Protein AF-A0A2V7H9I3-F1 (afdb_monomer)

Secondary structure (DSSP, 8-state):
---HHHHHHHHHHHHHHHHGGG--HHHHHHHHHHHHHHHHHHHHHHTS---TT---SS----TTS--

Nearest PDB structures (foldseek):
  6ltl-assembly1_A  TM=7.156E-01  e=3.400E+00  Equus caballus
  7v5p-assembly1_A  TM=7.318E-01  e=6.456E+00  Equus caballus

Foldseek 3Di:
DDDLVRQLVVVLVVCCVVCVVPDDPVRSVVSSVVSSVVSVVVVVVVVDDDDPPDAPPDHDDPPPPDD

Sequence (67 aa):
MASVADEVELLFALVRHRYGARLDEAQLKIVRETLEGLARDLAALRAVPIPSEAEPAQPFVPFRADS

Mean predicted aligned error: 6.35 Å

Structure (mmCIF, N/CA/C/O backbone):
data_AF-A0A2V7H9I3-F1
#
_entry.id   AF-A0A2V7H9I3-F1
#
loop_
_atom_site.group_PDB
_atom_site.id
_atom_site.type_symbol
_atom_site.label_atom_id
_atom_site.label_alt_id
_atom_site.label_comp_id
_atom_site.label_asym_id
_atom_site.label_entity_id
_atom_site.label_seq_id
_atom_site.pdbx_PDB_ins_code
_atom_site.Cartn_x
_atom_site.Cartn_y
_atom_site.Cartn_z
_atom_site.occupancy
_atom_site.B_iso_or_equiv
_atom_site.auth_seq_id
_atom_site.auth_comp_id
_atom_site.auth_asym_id
_atom_site.auth_atom_id
_atom_site.pdbx_PDB_model_num
ATOM 1 N N . MET A 1 1 ? -4.332 -3.874 -16.795 1.00 62.56 1 MET A N 1
ATOM 2 C CA . MET A 1 1 ? -3.839 -3.749 -15.406 1.00 62.56 1 MET A CA 1
ATOM 3 C C . MET A 1 1 ? -4.831 -2.881 -14.659 1.00 62.56 1 MET A C 1
ATOM 5 O O . MET A 1 1 ? -5.343 -1.955 -15.280 1.00 62.56 1 MET A O 1
ATOM 9 N N . ALA A 1 2 ? -5.158 -3.209 -13.408 1.00 73.56 2 ALA A N 1
ATOM 10 C CA . ALA A 1 2 ? -5.986 -2.335 -12.577 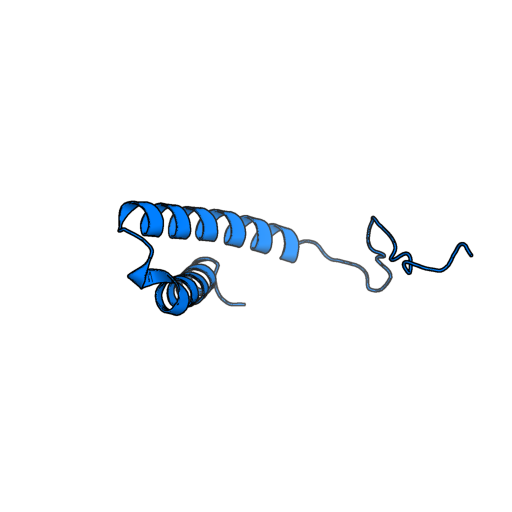1.00 73.56 2 ALA A CA 1
ATOM 11 C C . ALA A 1 2 ? -5.324 -0.952 -12.483 1.00 73.56 2 ALA A C 1
ATOM 13 O O . ALA A 1 2 ? -4.091 -0.866 -12.492 1.00 73.56 2 ALA A O 1
ATOM 14 N N . SER A 1 3 ? -6.115 0.119 -12.463 1.00 91.50 3 SER A N 1
ATOM 15 C CA . SER A 1 3 ? -5.547 1.449 -12.263 1.00 91.50 3 SER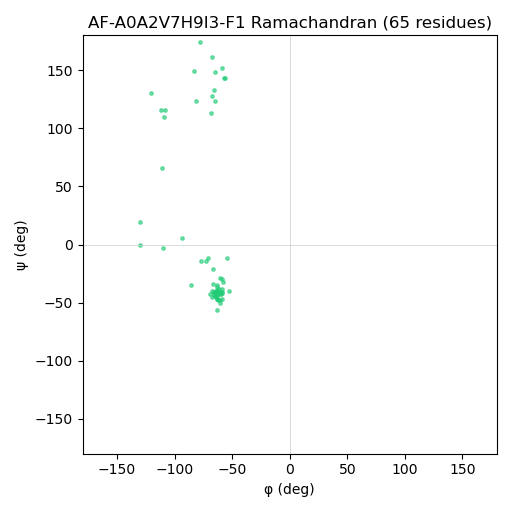 A CA 1
ATOM 16 C C . SER A 1 3 ? -4.985 1.572 -10.843 1.00 91.50 3 SER A C 1
ATOM 18 O O . SER A 1 3 ? -5.363 0.818 -9.944 1.00 91.50 3 SER A O 1
ATOM 20 N N . VAL A 1 4 ? -4.108 2.556 -10.620 1.00 92.06 4 VAL A N 1
ATOM 21 C CA . VAL A 1 4 ? -3.615 2.889 -9.271 1.00 92.06 4 VAL A CA 1
ATOM 22 C C . VAL A 1 4 ? -4.788 3.120 -8.310 1.00 92.06 4 VAL A C 1
ATOM 24 O O . VAL A 1 4 ? -4.750 2.656 -7.177 1.00 92.06 4 VAL A O 1
ATOM 27 N N . ALA A 1 5 ? -5.853 3.780 -8.775 1.00 93.25 5 ALA A N 1
ATOM 28 C CA . ALA A 1 5 ? -7.044 4.038 -7.972 1.00 93.25 5 ALA A CA 1
ATOM 29 C C . ALA A 1 5 ? -7.791 2.745 -7.599 1.00 93.25 5 ALA A C 1
ATOM 31 O O . ALA A 1 5 ? -8.165 2.573 -6.441 1.00 93.25 5 ALA A O 1
ATOM 32 N N . ASP A 1 6 ? -7.954 1.814 -8.544 1.00 95.62 6 ASP A N 1
ATOM 33 C CA . ASP A 1 6 ? -8.628 0.534 -8.283 1.00 95.62 6 ASP A CA 1
ATOM 34 C C . ASP A 1 6 ? -7.853 -0.309 -7.256 1.00 95.62 6 ASP A C 1
ATOM 36 O O . ASP A 1 6 ? -8.444 -0.908 -6.357 1.00 95.62 6 ASP A O 1
ATOM 40 N N . GLU A 1 7 ? -6.520 -0.344 -7.363 1.00 95.38 7 GLU A N 1
ATOM 41 C CA . GLU A 1 7 ? -5.657 -1.079 -6.430 1.00 95.38 7 GLU A CA 1
ATOM 42 C C . GLU A 1 7 ? -5.709 -0.472 -5.018 1.00 95.38 7 GLU A C 1
ATOM 44 O O . GLU A 1 7 ? -5.821 -1.210 -4.036 1.00 95.38 7 GLU A O 1
ATOM 49 N N . VAL A 1 8 ? -5.719 0.861 -4.908 1.00 97.94 8 V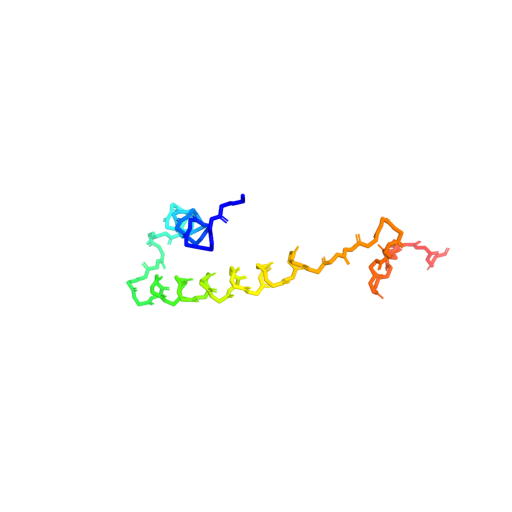AL A N 1
ATOM 50 C CA . VAL A 1 8 ? -5.888 1.565 -3.627 1.00 97.94 8 VAL A CA 1
ATOM 51 C C . VAL A 1 8 ? -7.222 1.215 -2.976 1.00 97.94 8 VAL A C 1
ATOM 53 O O . VAL A 1 8 ? -7.236 0.869 -1.797 1.00 97.94 8 VAL A O 1
ATOM 56 N N . GLU A 1 9 ? -8.334 1.262 -3.713 1.00 98.00 9 GLU A N 1
ATOM 57 C CA . GLU A 1 9 ? -9.656 0.963 -3.148 1.00 98.00 9 GLU A CA 1
ATOM 58 C C . GLU A 1 9 ? -9.768 -0.496 -2.684 1.00 98.00 9 GLU A C 1
ATOM 60 O O . GLU A 1 9 ? -10.282 -0.762 -1.594 1.00 98.00 9 GLU A O 1
ATOM 65 N N . LEU A 1 10 ? -9.218 -1.449 -3.446 1.00 97.50 10 LEU A N 1
ATOM 66 C CA . LEU A 1 10 ? -9.194 -2.864 -3.061 1.00 97.50 10 LEU A CA 1
ATOM 67 C C . LEU A 1 10 ? -8.384 -3.102 -1.779 1.00 97.50 10 LEU A C 1
ATOM 69 O O . LEU A 1 10 ? -8.846 -3.788 -0.861 1.00 97.50 10 LEU A O 1
ATOM 73 N N . LEU A 1 11 ? -7.185 -2.524 -1.692 1.00 97.12 11 LEU A N 1
ATOM 74 C CA . LEU A 1 11 ? -6.330 -2.654 -0.511 1.00 97.12 11 LEU A CA 1
ATOM 75 C C . LEU A 1 11 ? -6.936 -1.938 0.698 1.00 97.12 11 LEU A C 1
ATOM 77 O O . LEU A 1 11 ? -6.918 -2.469 1.811 1.00 97.12 11 LEU A O 1
ATOM 81 N N . PHE A 1 12 ? -7.529 -0.766 0.488 1.00 98.25 12 PHE A N 1
ATOM 82 C CA . PHE A 1 12 ? -8.185 -0.012 1.547 1.00 98.25 12 PHE A CA 1
ATOM 83 C C . PHE A 1 12 ? -9.412 -0.754 2.089 1.00 98.25 12 PHE A C 1
ATOM 85 O O . PHE A 1 12 ? -9.589 -0.839 3.307 1.00 98.25 12 PHE A O 1
ATOM 92 N N . ALA A 1 13 ? -10.212 -1.375 1.216 1.00 98.25 13 ALA A N 1
ATOM 93 C CA . ALA A 1 13 ? -11.318 -2.240 1.615 1.00 98.25 13 ALA A CA 1
ATOM 94 C C . ALA A 1 13 ? -10.838 -3.423 2.474 1.00 98.25 13 ALA A C 1
ATOM 96 O O . ALA A 1 13 ? -11.445 -3.716 3.507 1.00 98.25 13 ALA A O 1
ATOM 97 N N . LEU A 1 14 ? -9.715 -4.055 2.114 1.00 98.06 14 LEU A N 1
ATOM 98 C CA . LEU A 1 14 ? -9.116 -5.132 2.908 1.00 98.06 14 LEU A CA 1
ATOM 99 C C . LEU A 1 14 ? -8.662 -4.648 4.294 1.00 98.06 14 LEU A C 1
ATOM 101 O O . LEU A 1 14 ? -8.923 -5.322 5.297 1.00 98.06 14 LEU A O 1
ATOM 105 N N . VAL A 1 15 ? -8.011 -3.482 4.373 1.00 97.88 15 VAL A N 1
ATOM 106 C CA . VAL A 1 15 ? -7.582 -2.896 5.654 1.00 97.88 15 VAL A CA 1
ATOM 107 C C . VAL A 1 15 ? -8.790 -2.576 6.527 1.00 97.88 15 VAL A C 1
ATOM 1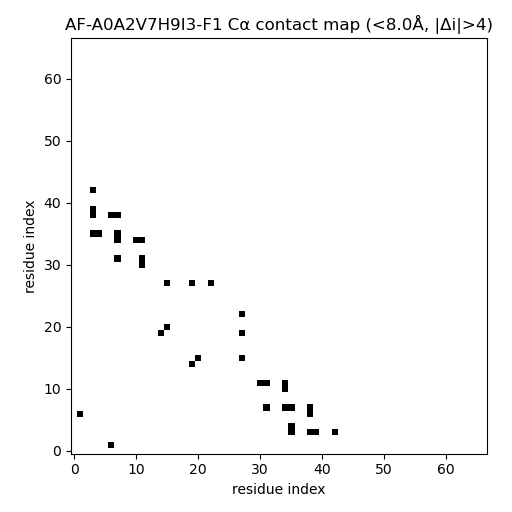09 O O . VAL A 1 15 ? -8.812 -2.962 7.695 1.00 97.88 15 VAL A O 1
ATOM 112 N N . ARG A 1 16 ? -9.827 -1.941 5.969 1.00 97.69 16 ARG A N 1
ATOM 113 C CA . ARG A 1 16 ? -11.068 -1.648 6.700 1.00 97.69 16 ARG A CA 1
ATOM 114 C C . ARG A 1 16 ? -11.748 -2.915 7.197 1.00 97.69 16 ARG A C 1
ATOM 116 O O . ARG A 1 16 ? -12.183 -2.947 8.344 1.00 97.69 16 ARG A O 1
ATOM 123 N N . HIS A 1 17 ? -11.804 -3.958 6.375 1.00 98.12 17 HIS A N 1
ATOM 124 C CA . HIS A 1 17 ? -12.409 -5.227 6.765 1.00 98.12 17 HIS A CA 1
ATOM 125 C C . HIS A 1 17 ? -11.681 -5.878 7.952 1.00 98.12 17 HIS A C 1
ATOM 127 O O . HIS A 1 17 ? -12.327 -6.386 8.865 1.00 98.12 17 HIS A O 1
ATOM 133 N N . ARG A 1 18 ? -10.343 -5.835 7.975 1.00 97.81 18 ARG A N 1
ATOM 134 C CA . ARG A 1 18 ? -9.535 -6.484 9.023 1.00 97.81 18 ARG A CA 1
ATOM 135 C C . ARG A 1 18 ? -9.329 -5.637 10.275 1.00 97.81 18 ARG A C 1
ATOM 137 O O . ARG A 1 18 ? -9.237 -6.182 11.372 1.00 97.81 18 ARG A O 1
ATOM 144 N N . TYR A 1 19 ? -9.216 -4.322 10.116 1.00 96.94 19 TYR A N 1
ATOM 145 C CA . TYR A 1 19 ? -8.737 -3.418 11.164 1.00 96.94 19 TYR A CA 1
ATOM 146 C C . TYR A 1 19 ? -9.646 -2.213 11.401 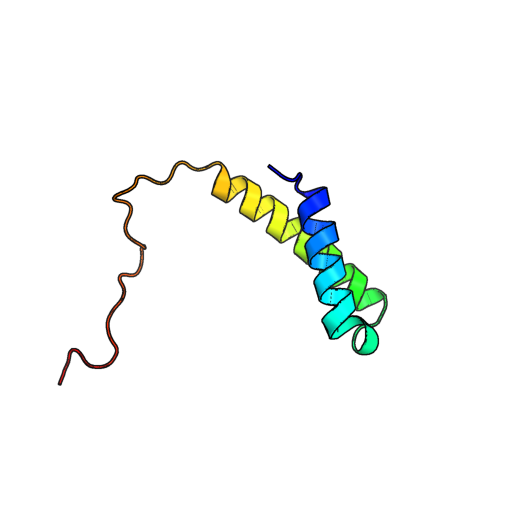1.00 96.94 19 TYR A C 1
ATOM 148 O O . TYR A 1 19 ? -9.357 -1.429 12.295 1.00 96.94 19 TYR A O 1
ATOM 156 N N . GLY A 1 20 ? -10.752 -2.061 10.668 1.00 94.88 20 GLY A N 1
ATOM 157 C CA . GLY A 1 20 ? -11.618 -0.881 10.762 1.00 94.88 20 GLY A CA 1
ATOM 158 C C . GLY A 1 20 ? -12.173 -0.622 12.165 1.00 94.88 20 GLY A C 1
ATOM 159 O O . GLY A 1 20 ? -12.294 0.525 12.562 1.00 94.88 20 GLY A O 1
ATOM 160 N N . ALA A 1 21 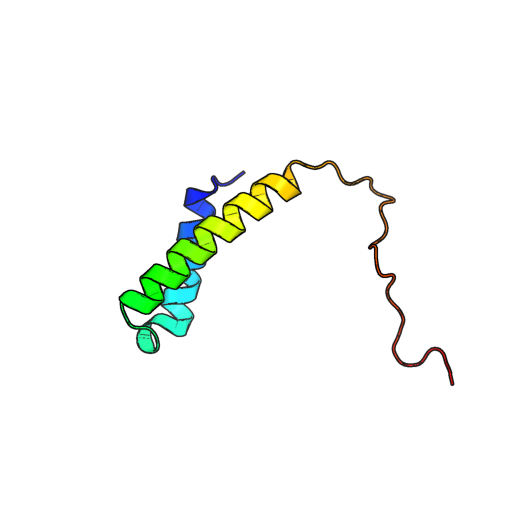? -12.418 -1.666 12.962 1.00 97.38 21 ALA A N 1
ATOM 161 C CA . ALA A 1 21 ? -12.845 -1.516 14.358 1.00 97.38 21 ALA A CA 1
ATOM 162 C C . ALA A 1 21 ? -11.742 -0.988 15.303 1.00 97.38 21 ALA A C 1
ATOM 164 O O . ALA A 1 21 ? -12.018 -0.667 16.454 1.00 97.38 21 ALA A O 1
ATOM 165 N N . ARG A 1 22 ? -10.485 -0.945 14.844 1.00 98.00 22 ARG A N 1
ATOM 166 C CA . ARG A 1 22 ? -9.304 -0.511 15.608 1.00 98.00 22 ARG A CA 1
ATOM 167 C C . ARG A 1 22 ? -8.742 0.825 15.124 1.00 98.00 22 ARG A C 1
ATOM 169 O O . ARG A 1 22 ? -7.744 1.268 15.684 1.00 98.00 22 ARG A O 1
ATOM 176 N N . LEU A 1 23 ? -9.322 1.402 14.073 1.00 97.62 23 LEU A N 1
ATOM 177 C CA . LEU A 1 23 ? -8.827 2.610 13.429 1.00 97.62 23 LEU A CA 1
ATOM 178 C C . LEU A 1 23 ? -9.895 3.694 13.479 1.00 97.62 23 LEU A C 1
ATOM 180 O O . LEU A 1 23 ? -11.040 3.455 13.098 1.00 97.62 23 LEU A O 1
ATOM 184 N N . ASP A 1 24 ? -9.504 4.883 13.919 1.00 97.94 24 ASP A N 1
ATOM 185 C CA . ASP A 1 24 ? -10.345 6.066 13.777 1.00 97.94 24 ASP A CA 1
ATOM 186 C C . ASP A 1 24 ? -10.292 6.630 12.344 1.00 97.94 24 ASP A C 1
ATOM 188 O O . ASP A 1 24 ? -9.545 6.167 11.475 1.00 97.94 24 ASP A O 1
ATOM 192 N N . GLU A 1 25 ? -11.116 7.640 12.073 1.00 96.94 25 GLU A N 1
ATOM 193 C CA . GLU A 1 25 ? -11.207 8.256 10.747 1.00 96.94 25 GLU A CA 1
ATOM 194 C C . GLU A 1 25 ? -9.901 8.929 10.304 1.00 96.94 25 GLU A C 1
ATOM 196 O O . GLU A 1 25 ? -9.553 8.878 9.122 1.00 96.94 25 GLU A O 1
ATOM 201 N N . ALA A 1 26 ? -9.150 9.524 11.235 1.00 98.31 26 ALA A N 1
ATOM 202 C CA . ALA A 1 26 ? -7.880 10.169 10.924 1.00 98.31 26 ALA A CA 1
ATOM 203 C C . ALA A 1 26 ? -6.827 9.124 10.532 1.00 98.31 26 ALA A C 1
ATOM 205 O O . ALA A 1 26 ? -6.118 9.288 9.540 1.00 98.31 26 ALA A O 1
ATOM 206 N N . GLN A 1 27 ? -6.775 8.007 11.250 1.00 98.19 27 GLN A N 1
ATOM 207 C CA . GLN A 1 27 ? -5.911 6.875 10.941 1.00 98.19 27 GLN A CA 1
ATOM 208 C C . GLN A 1 27 ? -6.300 6.216 9.616 1.00 98.19 27 GLN A C 1
ATOM 210 O O . GLN A 1 27 ? -5.425 5.897 8.813 1.00 98.19 27 GLN A O 1
ATOM 215 N N . LEU A 1 28 ? -7.597 6.060 9.334 1.00 97.94 28 LEU A N 1
ATOM 216 C CA . LEU A 1 28 ? -8.074 5.559 8.042 1.00 97.94 28 LEU A CA 1
ATOM 217 C C . LEU A 1 28 ? -7.671 6.479 6.885 1.00 97.94 28 LEU A C 1
ATOM 219 O O . LEU A 1 28 ? -7.293 5.988 5.820 1.00 97.94 28 LEU A O 1
ATOM 223 N N . LYS A 1 29 ? -7.695 7.798 7.092 1.00 98.06 29 LYS A N 1
ATOM 224 C CA . LYS A 1 29 ? -7.199 8.763 6.106 1.00 98.06 29 LYS A CA 1
ATOM 225 C C . LYS A 1 29 ? -5.700 8.580 5.844 1.00 98.06 29 LYS A C 1
ATOM 227 O O . LYS A 1 29 ? -5.310 8.463 4.687 1.00 98.06 29 LYS A O 1
ATOM 232 N N . ILE A 1 30 ? -4.887 8.462 6.897 1.00 98.19 30 ILE A N 1
ATOM 233 C CA . ILE A 1 30 ? -3.437 8.217 6.778 1.00 98.19 30 ILE A CA 1
ATOM 234 C C . ILE A 1 30 ? -3.164 6.909 6.027 1.00 98.19 30 ILE A C 1
ATOM 236 O O . ILE A 1 30 ? -2.299 6.862 5.154 1.00 98.19 30 ILE A O 1
ATOM 240 N N . VAL A 1 31 ? -3.915 5.844 6.327 1.00 98.06 31 VAL A N 1
ATOM 241 C CA . VAL A 1 31 ? -3.803 4.563 5.614 1.00 98.06 31 VAL A CA 1
ATOM 242 C C . VAL A 1 31 ? -4.073 4.753 4.126 1.00 98.06 31 VAL A C 1
ATOM 244 O O . VAL A 1 31 ? -3.307 4.254 3.306 1.00 98.06 31 VAL A O 1
ATOM 247 N N . ARG A 1 32 ? -5.140 5.472 3.765 1.00 98.00 32 ARG A N 1
ATOM 248 C CA . ARG A 1 32 ? -5.487 5.720 2.364 1.00 98.00 32 ARG A CA 1
ATOM 249 C C . ARG A 1 32 ? -4.379 6.482 1.635 1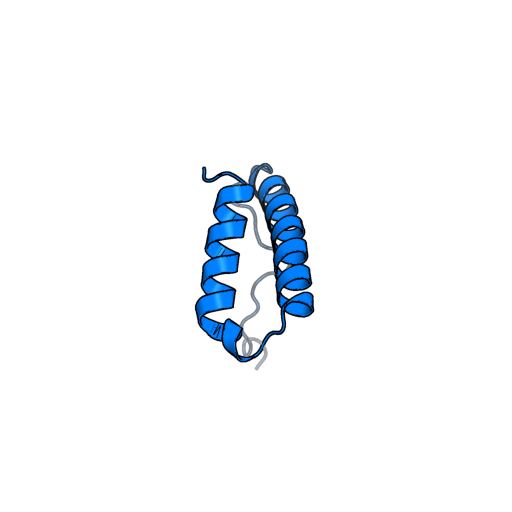.00 98.00 32 ARG A C 1
ATOM 251 O O . ARG A 1 32 ? -3.915 6.010 0.604 1.00 98.00 32 ARG A O 1
ATOM 258 N N . GLU A 1 33 ? -3.907 7.591 2.198 1.00 98.25 33 GLU A N 1
ATOM 259 C CA . GLU A 1 33 ? -2.807 8.387 1.626 1.00 98.25 33 GLU A CA 1
ATOM 260 C C . GLU A 1 33 ? -1.520 7.554 1.475 1.00 98.25 33 GLU A C 1
ATOM 262 O O . GLU A 1 33 ? -0.812 7.645 0.470 1.00 98.25 33 GLU A O 1
ATOM 267 N N . THR A 1 34 ? -1.247 6.674 2.443 1.00 98.12 34 THR A N 1
ATOM 268 C CA . THR A 1 34 ? -0.111 5.742 2.391 1.00 98.12 34 THR A CA 1
ATOM 269 C C . THR A 1 34 ? -0.255 4.745 1.240 1.00 98.12 34 THR A C 1
ATOM 271 O O . THR A 1 34 ? 0.696 4.529 0.489 1.00 98.12 34 THR A O 1
ATOM 274 N N . LEU A 1 35 ? -1.443 4.157 1.062 1.00 98.00 35 LEU A N 1
ATOM 275 C CA . LEU A 1 35 ? -1.723 3.238 -0.044 1.00 98.00 35 LEU A CA 1
ATOM 276 C C . LEU A 1 35 ? -1.597 3.935 -1.403 1.00 98.00 35 LEU A C 1
ATOM 278 O O . LEU A 1 35 ? -1.047 3.349 -2.330 1.00 98.00 35 LEU A O 1
ATOM 282 N N . GLU A 1 36 ? -2.047 5.184 -1.521 1.00 97.94 36 GLU A N 1
ATOM 283 C CA . GLU A 1 36 ? -1.900 5.987 -2.742 1.00 97.94 36 GLU A CA 1
ATOM 284 C C . GLU A 1 36 ? -0.429 6.262 -3.090 1.00 97.94 36 GLU A C 1
ATOM 286 O O . GLU A 1 36 ? -0.062 6.280 -4.267 1.00 97.94 36 GLU A O 1
ATOM 291 N N . GLY A 1 37 ? 0.427 6.476 -2.086 1.00 97.56 37 GLY A N 1
ATOM 292 C CA . GLY A 1 37 ? 1.879 6.554 -2.268 1.00 97.56 37 GLY A CA 1
ATOM 293 C C . GLY A 1 37 ? 2.463 5.236 -2.773 1.00 97.56 37 GLY A C 1
ATOM 294 O O . GLY A 1 37 ? 3.037 5.189 -3.860 1.00 97.56 37 GLY A O 1
ATOM 295 N N . LEU A 1 38 ? 2.223 4.150 -2.035 1.00 97.44 38 LEU A N 1
ATOM 296 C CA . LEU A 1 38 ? 2.744 2.822 -2.368 1.00 97.44 38 LEU A CA 1
ATOM 297 C C . LEU A 1 38 ? 2.282 2.335 -3.745 1.00 97.44 38 LEU A C 1
ATOM 299 O O . LEU A 1 38 ? 3.073 1.765 -4.489 1.00 97.44 38 LEU A O 1
ATOM 303 N N . ALA A 1 39 ? 1.023 2.567 -4.116 1.00 96.50 39 ALA A N 1
ATOM 304 C CA . ALA A 1 39 ? 0.494 2.145 -5.408 1.00 96.50 39 ALA A CA 1
ATOM 305 C C . ALA A 1 39 ? 1.145 2.906 -6.579 1.00 96.50 39 ALA A C 1
ATOM 307 O O . ALA A 1 39 ? 1.384 2.315 -7.633 1.00 96.50 39 ALA A O 1
ATOM 308 N N . ARG A 1 40 ? 1.498 4.188 -6.396 1.00 96.12 40 ARG A N 1
ATOM 309 C CA . ARG A 1 40 ? 2.277 4.950 -7.389 1.00 96.12 40 ARG A CA 1
ATOM 310 C C . ARG A 1 40 ? 3.703 4.423 -7.512 1.00 96.12 40 ARG A C 1
A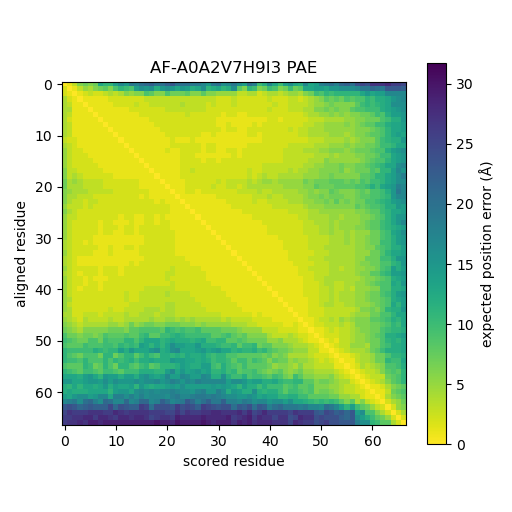TOM 312 O O . ARG A 1 40 ? 4.165 4.211 -8.632 1.00 96.12 40 ARG A O 1
ATOM 319 N N . ASP A 1 41 ? 4.363 4.161 -6.389 1.00 96.44 41 ASP A N 1
ATOM 320 C CA . ASP A 1 41 ? 5.726 3.624 -6.381 1.00 96.44 41 ASP A CA 1
ATOM 321 C C . ASP A 1 41 ? 5.771 2.230 -7.026 1.00 96.44 41 ASP A C 1
ATOM 323 O O . ASP A 1 41 ? 6.617 1.952 -7.875 1.00 96.44 41 ASP A O 1
ATOM 327 N N . LEU A 1 42 ? 4.797 1.370 -6.714 1.00 95.06 42 LEU A N 1
ATOM 328 C CA . LEU A 1 42 ? 4.647 0.056 -7.340 1.00 95.06 42 LEU A CA 1
ATOM 329 C C . LEU A 1 42 ? 4.367 0.155 -8.840 1.00 95.06 42 LEU A C 1
ATOM 331 O O . LEU A 1 42 ? 4.914 -0.635 -9.607 1.00 95.06 42 LEU A O 1
ATOM 335 N N . ALA A 1 43 ? 3.537 1.104 -9.279 1.00 93.56 43 ALA A N 1
ATOM 336 C CA . ALA A 1 43 ? 3.299 1.327 -10.702 1.00 93.56 43 ALA A CA 1
ATOM 337 C C . ALA A 1 43 ? 4.592 1.725 -11.433 1.00 93.56 43 ALA A C 1
ATOM 339 O O . ALA A 1 43 ? 4.856 1.206 -12.518 1.00 93.56 43 ALA A O 1
ATOM 340 N N . ALA A 1 44 ? 5.425 2.575 -10.821 1.00 94.00 44 ALA A N 1
ATOM 341 C CA . ALA A 1 44 ? 6.731 2.939 -11.364 1.00 94.00 44 ALA A CA 1
ATOM 342 C C . ALA A 1 44 ? 7.686 1.735 -11.424 1.00 94.00 44 ALA A C 1
ATOM 344 O O . ALA A 1 44 ? 8.311 1.504 -12.457 1.00 94.00 44 ALA A O 1
ATOM 345 N N . LEU A 1 45 ? 7.752 0.922 -10.363 1.00 93.00 45 LEU A N 1
ATOM 346 C CA . LEU A 1 45 ? 8.588 -0.284 -10.327 1.00 93.00 45 LEU A CA 1
ATOM 347 C C . LEU A 1 45 ? 8.155 -1.325 -11.368 1.00 93.00 45 LEU A C 1
ATOM 349 O O . LEU A 1 45 ? 8.998 -1.899 -12.049 1.00 93.00 45 LEU A O 1
ATOM 353 N N . ARG A 1 46 ? 6.846 -1.544 -11.540 1.00 91.88 46 ARG A N 1
ATOM 354 C CA . ARG A 1 46 ? 6.294 -2.487 -12.533 1.00 91.88 46 ARG A CA 1
ATOM 355 C C . ARG A 1 46 ? 6.534 -2.049 -13.979 1.00 91.88 46 ARG A C 1
ATOM 357 O O . ARG A 1 46 ? 6.468 -2.886 -14.874 1.00 91.88 46 ARG A O 1
ATOM 364 N N . ALA A 1 47 ? 6.781 -0.761 -14.218 1.00 92.25 47 ALA A N 1
ATOM 365 C CA . ALA A 1 47 ? 7.125 -0.252 -15.542 1.00 92.25 47 ALA A CA 1
ATOM 366 C C . ALA A 1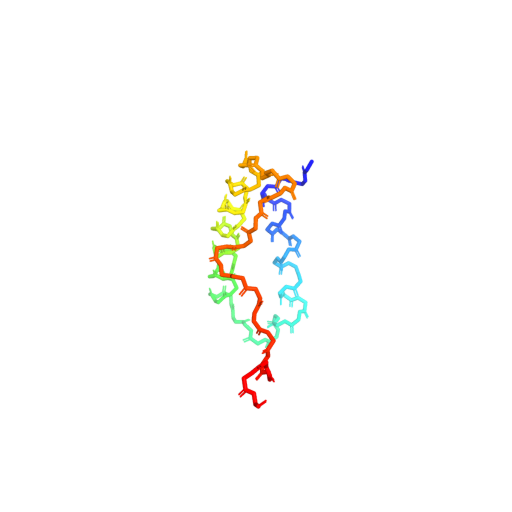 47 ? 8.584 -0.552 -15.935 1.00 92.25 47 ALA A C 1
ATOM 368 O O . ALA A 1 47 ? 8.931 -0.434 -17.111 1.00 92.25 47 ALA A O 1
ATOM 369 N N . VAL A 1 48 ? 9.436 -0.945 -14.980 1.00 92.38 48 VAL A N 1
ATOM 370 C CA . VAL A 1 48 ? 10.830 -1.313 -15.246 1.00 92.38 48 VAL A CA 1
ATOM 371 C C . VAL A 1 48 ? 10.889 -2.764 -15.743 1.00 92.38 48 VAL A C 1
ATOM 373 O O . VAL A 1 48 ? 10.419 -3.662 -15.042 1.00 92.38 48 VAL A O 1
ATOM 376 N N . PRO A 1 49 ? 11.468 -3.036 -16.928 1.00 91.56 49 PRO A N 1
ATOM 377 C CA . PRO A 1 49 ? 11.664 -4.402 -17.394 1.00 91.56 49 PRO A CA 1
ATOM 378 C C . PRO A 1 49 ? 12.701 -5.111 -16.516 1.00 91.56 49 PRO A C 1
ATOM 380 O O . PRO A 1 49 ? 13.814 -4.619 -16.335 1.00 91.56 49 PRO A O 1
ATOM 383 N N . ILE A 1 50 ? 12.336 -6.282 -15.999 1.00 88.38 50 ILE A N 1
ATOM 384 C CA . ILE A 1 50 ? 13.226 -7.147 -15.222 1.00 88.38 50 ILE A CA 1
ATOM 385 C C . ILE A 1 50 ? 13.570 -8.362 -16.098 1.00 88.38 50 ILE A C 1
ATOM 387 O O . ILE A 1 50 ? 12.655 -9.109 -16.458 1.00 88.38 50 ILE A O 1
ATOM 391 N N . PRO A 1 51 ? 14.846 -8.555 -16.482 1.00 90.56 51 PRO A N 1
ATOM 392 C CA . PRO A 1 51 ? 15.283 -9.743 -17.211 1.00 90.56 51 PRO A CA 1
ATOM 393 C C . PRO A 1 51 ? 14.998 -11.033 -16.435 1.00 90.56 51 PRO A C 1
ATOM 395 O O . PRO A 1 51 ? 14.994 -11.037 -15.206 1.00 90.56 51 PRO A O 1
ATOM 398 N N . SER A 1 52 ? 14.798 -12.145 -17.141 1.00 86.44 52 SER A N 1
ATOM 399 C CA . SER A 1 52 ? 14.537 -13.454 -16.518 1.00 86.44 52 SER A CA 1
ATOM 400 C C . SER A 1 52 ? 15.673 -13.950 -15.620 1.00 86.44 52 SER A C 1
ATOM 402 O O . SER A 1 52 ? 15.444 -14.695 -14.676 1.00 86.44 52 SER A O 1
ATOM 404 N N . GLU A 1 53 ? 16.888 -13.528 -15.937 1.00 90.69 53 GLU A N 1
ATOM 405 C CA . GLU A 1 53 ? 18.150 -13.844 -15.281 1.00 90.69 53 GLU A CA 1
ATOM 406 C C . GLU A 1 53 ? 18.544 -12.803 -14.223 1.00 90.69 53 GLU A C 1
ATOM 408 O O . GLU A 1 53 ? 19.650 -12.849 -13.688 1.00 90.69 53 GLU A O 1
ATOM 413 N N . ALA A 1 54 ? 17.668 -11.832 -13.942 1.00 88.12 54 ALA A N 1
ATOM 414 C CA . ALA A 1 54 ? 17.909 -10.854 -12.897 1.00 88.12 54 ALA A CA 1
ATOM 415 C C . ALA A 1 54 ? 17.857 -11.529 -11.521 1.00 88.12 54 ALA A C 1
ATOM 417 O O . ALA A 1 54 ? 16.802 -11.960 -11.056 1.00 88.12 54 ALA A O 1
ATOM 418 N N . GLU A 1 55 ? 19.006 -11.578 -10.856 1.00 86.38 55 GLU A N 1
ATOM 419 C CA . GLU A 1 55 ? 19.120 -12.051 -9.480 1.00 86.38 55 GLU A CA 1
ATOM 420 C C . GLU A 1 55 ? 18.773 -10.933 -8.480 1.00 86.38 55 GLU A C 1
ATOM 422 O O . GLU A 1 55 ? 19.034 -9.750 -8.740 1.00 86.38 55 GLU A O 1
ATOM 427 N N . PRO A 1 56 ? 18.216 -11.270 -7.303 1.00 85.81 56 PRO A N 1
ATOM 428 C CA . PRO A 1 56 ? 18.063 -10.313 -6.216 1.00 85.81 56 PRO A CA 1
ATOM 429 C C . PRO A 1 56 ? 19.411 -9.700 -5.814 1.00 85.81 56 PRO A C 1
ATOM 431 O O . PRO A 1 56 ? 20.425 -10.390 -5.733 1.00 85.81 56 PRO A O 1
ATOM 434 N N . ALA A 1 57 ? 19.414 -8.409 -5.466 1.00 86.19 57 ALA A N 1
ATOM 435 C CA . ALA A 1 57 ? 20.629 -7.718 -5.019 1.00 86.19 57 ALA A CA 1
ATOM 436 C C . ALA A 1 57 ? 21.266 -8.359 -3.770 1.00 86.19 57 ALA A C 1
ATOM 438 O O . ALA A 1 57 ? 22.480 -8.296 -3.587 1.00 86.19 57 ALA A O 1
ATOM 439 N N . GLN A 1 58 ? 20.445 -8.973 -2.912 1.00 84.50 58 GLN A N 1
ATOM 440 C CA . GLN A 1 58 ? 20.904 -9.837 -1.831 1.00 84.50 58 GLN A CA 1
ATOM 441 C C . GLN A 1 58 ? 20.537 -11.285 -2.166 1.00 84.50 58 GLN A C 1
ATOM 443 O O . GLN A 1 58 ? 19.348 -11.617 -2.136 1.00 84.50 58 GLN A O 1
ATOM 448 N N . PRO A 1 59 ? 21.519 -12.145 -2.479 1.00 82.75 59 PRO A N 1
ATOM 449 C CA . PRO A 1 59 ? 21.247 -13.546 -2.745 1.00 82.75 59 PRO A CA 1
ATOM 450 C C . PRO A 1 59 ? 20.723 -14.226 -1.479 1.00 82.75 59 PRO A C 1
ATOM 452 O O . PRO A 1 59 ? 21.094 -13.881 -0.354 1.00 82.75 59 PRO A O 1
ATOM 455 N N . PHE A 1 60 ? 19.860 -15.219 -1.665 1.00 84.50 60 PHE A N 1
ATOM 456 C CA . PHE A 1 60 ? 19.398 -16.042 -0.558 1.00 84.50 60 PHE A CA 1
ATOM 457 C C . PHE A 1 60 ? 20.571 -16.842 0.025 1.00 84.50 60 PHE A C 1
ATOM 459 O O . PHE A 1 60 ? 21.205 -17.625 -0.681 1.00 84.50 60 PHE A O 1
ATOM 466 N N . VAL A 1 61 ? 20.819 -16.685 1.328 1.00 85.56 61 VAL A N 1
ATOM 467 C CA . VAL A 1 61 ? 21.780 -17.504 2.077 1.00 85.56 61 VAL A CA 1
ATOM 468 C C . VAL A 1 61 ? 21.002 -18.374 3.067 1.00 85.56 61 VAL A C 1
ATOM 470 O O . VAL A 1 61 ? 20.346 -17.837 3.966 1.00 85.56 61 VAL A O 1
ATOM 473 N N . PRO A 1 62 ? 21.032 -19.713 2.934 1.00 85.25 62 PRO A N 1
ATOM 474 C CA . PRO A 1 62 ? 20.377 -20.584 3.891 1.00 85.25 62 PRO A CA 1
ATOM 475 C C . PRO A 1 62 ? 21.057 -20.474 5.258 1.00 85.25 62 PRO A C 1
ATOM 477 O O . PRO A 1 62 ? 22.272 -20.580 5.383 1.00 85.25 62 PRO A O 1
ATOM 480 N N . PHE A 1 63 ? 20.238 -20.333 6.297 1.00 81.25 63 PHE A N 1
ATOM 481 C CA . PHE A 1 63 ? 20.624 -20.037 7.683 1.00 81.25 63 PHE A CA 1
ATOM 482 C C . PHE A 1 63 ? 21.663 -20.987 8.331 1.00 81.25 63 PHE A C 1
ATOM 484 O O . PHE A 1 63 ? 22.155 -20.691 9.413 1.00 81.25 63 PHE A O 1
ATOM 491 N N . ARG A 1 64 ? 21.993 -22.136 7.724 1.00 76.12 64 ARG A N 1
ATOM 492 C CA . ARG A 1 64 ? 22.884 -23.165 8.305 1.00 76.12 64 ARG A CA 1
ATOM 493 C C . ARG A 1 64 ? 24.009 -23.647 7.379 1.00 76.12 64 ARG A C 1
ATOM 495 O O . ARG A 1 64 ? 24.516 -24.739 7.591 1.00 76.12 64 ARG A O 1
ATOM 502 N N . ALA A 1 65 ? 24.367 -22.904 6.333 1.00 59.72 65 ALA A N 1
ATOM 503 C CA . ALA A 1 65 ? 25.409 -23.358 5.402 1.00 59.72 65 ALA A CA 1
ATOM 504 C C . ALA A 1 65 ? 26.842 -23.304 5.977 1.00 59.72 65 ALA A C 1
ATOM 506 O O . ALA A 1 65 ? 27.724 -23.952 5.424 1.00 59.72 65 ALA A O 1
ATOM 507 N N . ASP A 1 66 ? 27.046 -22.607 7.099 1.00 59.97 66 ASP A N 1
ATOM 508 C CA . ASP A 1 66 ? 28.347 -22.448 7.759 1.00 59.97 66 ASP A CA 1
ATOM 509 C C . ASP A 1 66 ? 28.389 -23.209 9.099 1.00 59.97 66 ASP A C 1
ATOM 511 O O . ASP A 1 66 ? 28.420 -22.611 10.177 1.00 59.97 66 ASP A O 1
ATOM 515 N N . SER A 1 67 ? 28.313 -24.542 9.063 1.00 53.66 67 SER A N 1
ATOM 516 C CA . SER A 1 67 ? 28.567 -25.409 10.231 1.00 53.66 67 SER A CA 1
ATOM 517 C C . SER A 1 67 ? 29.576 -26.492 9.894 1.00 53.66 67 SER A C 1
ATOM 519 O O . SER A 1 67 ? 29.338 -27.204 8.895 1.00 53.66 67 SER A O 1
#

pLDDT: mean 91.39, std 9.98, range [53.66, 98.31]

Radius of gyration: 17.72 Å; Cα contacts (8 Å, |Δi|>4): 20; chains: 1; bounding box: 41×36×33 Å

Solvent-accessible surface area (backbone atoms only — not comparable to full-atom values): 4256 Å² total; per-residue (Å²): 130,80,50,59,67,56,52,33,52,54,52,46,52,52,47,44,74,77,42,41,94,79,47,55,72,68,54,48,50,52,51,49,56,49,39,54,50,51,38,51,53,49,52,56,55,70,69,54,88,74,62,96,85,64,72,65,96,70,72,92,73,70,96,70,80,87,120